Protein AF-A0A9Q3EI39-F1 (afdb_monomer)

Organism: NCBI:txid1389203

Nearest PDB structures (foldseek):
  6uxe-assembly1_B  TM=8.428E-01  e=9.020E-02  Homo sapiens
  7zmb-assembly1_P  TM=8.341E-01  e=8.088E+00  Thermochaetoides thermophila DSM 1495

Radius of gyration: 17.27 Å; Cα contacts (8 Å, |Δi|>4): 50; chains: 1; bounding box: 40×38×42 Å

InterPro domains:
  IPR008011 Complex 1 LYR protein domain [PF05347] (30-84)

Solvent-accessible surface area (backbone atoms only — not comparable to full-atom values): 6042 Å² total; per-residue (Å²): 136,83,80,61,73,73,70,60,61,82,72,57,69,91,86,63,81,47,71,67,41,55,54,47,51,54,50,46,52,50,48,52,56,50,51,65,54,59,46,63,66,36,37,46,57,63,60,30,51,52,50,52,53,51,51,53,50,52,53,54,60,46,59,75,67,41,84,47,57,70,50,44,52,51,49,49,52,51,50,53,52,53,50,52,49,51,52,55,54,48,65,72,64,76,54,75,63,46,76,79,77,130

Secondary structure (DSSP, 8-state):
----THHHHTTS-TT---HHHHHHHHHHHHHHHHHHHHGGGSSSHHHHHHHHHHHHHHHHHHHHH--SHHHHHHHHHHHHHHHHHHHHHHHHT---------

Structure (mmCIF, N/CA/C/O backbone):
data_AF-A0A9Q3EI39-F1
#
_entry.id   AF-A0A9Q3EI39-F1
#
loop_
_atom_site.group_PDB
_atom_site.id
_atom_site.type_symbol
_atom_site.label_atom_id
_atom_site.label_alt_id
_atom_site.label_comp_id
_atom_site.label_asym_id
_atom_site.label_entity_id
_atom_site.label_seq_id
_atom_site.pdbx_PDB_ins_code
_atom_site.Cartn_x
_atom_site.Cartn_y
_atom_site.Cartn_z
_atom_site.occupancy
_atom_site.B_iso_or_equiv
_atom_site.auth_seq_id
_atom_site.auth_comp_id
_atom_site.auth_asym_id
_atom_site.auth_atom_id
_atom_site.pdbx_PDB_model_num
ATOM 1 N N . MET A 1 1 ? 15.953 -26.731 4.396 1.00 35.53 1 MET A N 1
ATOM 2 C CA . MET A 1 1 ? 16.474 -26.620 3.015 1.00 35.53 1 MET A CA 1
ATOM 3 C C . MET A 1 1 ? 16.495 -25.156 2.609 1.00 35.53 1 MET A C 1
ATOM 5 O O . MET A 1 1 ? 15.436 -24.590 2.370 1.00 35.53 1 MET A O 1
ATOM 9 N N . LEU A 1 2 ? 17.671 -24.527 2.593 1.00 41.00 2 LEU A N 1
ATOM 10 C CA . LEU A 1 2 ? 17.849 -23.169 2.075 1.00 41.00 2 LEU A CA 1
ATOM 11 C C . LEU A 1 2 ? 18.092 -23.284 0.567 1.00 41.00 2 LEU A C 1
ATOM 13 O O . LEU A 1 2 ? 19.095 -23.853 0.146 1.00 41.00 2 LEU A O 1
ATOM 17 N N . ILE A 1 3 ? 17.142 -22.822 -0.243 1.00 44.78 3 ILE A N 1
ATOM 18 C CA . ILE A 1 3 ? 17.264 -22.848 -1.703 1.00 44.78 3 ILE A CA 1
ATOM 19 C C . ILE A 1 3 ? 18.385 -21.878 -2.100 1.00 44.78 3 ILE A C 1
ATOM 21 O O . ILE A 1 3 ? 18.351 -20.699 -1.749 1.00 44.78 3 ILE A O 1
ATOM 25 N N . SER A 1 4 ? 19.392 -22.393 -2.808 1.00 46.38 4 SER A N 1
ATOM 26 C CA . SER A 1 4 ? 20.547 -21.627 -3.278 1.00 46.38 4 SER A CA 1
ATOM 27 C C . SER A 1 4 ? 20.122 -20.578 -4.308 1.00 46.38 4 SER A C 1
ATOM 29 O O . SER A 1 4 ? 19.540 -20.901 -5.344 1.00 46.38 4 SER A O 1
ATOM 31 N N . PHE A 1 5 ? 20.458 -19.316 -4.038 1.00 44.03 5 PHE A N 1
ATOM 32 C CA . PHE A 1 5 ? 20.113 -18.143 -4.852 1.00 44.03 5 PHE A CA 1
ATOM 33 C C . PHE A 1 5 ? 20.558 -18.264 -6.322 1.00 44.03 5 PHE A C 1
ATOM 35 O O . PHE A 1 5 ? 19.888 -17.755 -7.218 1.00 44.03 5 PHE A O 1
ATOM 42 N N . ARG A 1 6 ? 21.636 -19.017 -6.592 1.00 46.25 6 ARG A N 1
ATOM 43 C CA . ARG A 1 6 ? 22.141 -19.275 -7.953 1.00 46.25 6 ARG A CA 1
ATOM 44 C C . ARG A 1 6 ? 21.165 -20.058 -8.833 1.00 46.25 6 ARG A C 1
ATOM 46 O O . ARG A 1 6 ? 21.133 -19.835 -10.036 1.00 46.25 6 ARG A O 1
ATOM 53 N N . GLN A 1 7 ? 20.370 -20.962 -8.261 1.00 51.31 7 GLN A N 1
ATOM 54 C CA . GLN A 1 7 ? 19.452 -21.799 -9.044 1.00 51.31 7 GLN A CA 1
ATOM 55 C C . GLN A 1 7 ? 18.177 -21.061 -9.474 1.00 51.31 7 GLN A C 1
ATOM 57 O O . GLN A 1 7 ? 17.479 -21.518 -10.375 1.00 51.31 7 GLN A O 1
ATOM 62 N N . LEU A 1 8 ? 17.876 -19.914 -8.860 1.00 48.78 8 LEU A N 1
ATOM 63 C CA . LEU A 1 8 ? 16.734 -19.080 -9.239 1.00 48.78 8 LEU A CA 1
ATOM 64 C C . LEU A 1 8 ? 17.024 -18.207 -10.469 1.00 48.78 8 LEU A C 1
ATOM 66 O O . LEU A 1 8 ? 16.087 -17.849 -11.173 1.00 48.78 8 LEU A O 1
ATOM 70 N N . GLN A 1 9 ? 18.294 -17.904 -10.768 1.00 52.34 9 GLN A N 1
ATOM 71 C CA . GLN A 1 9 ? 18.663 -17.071 -11.921 1.00 52.34 9 GLN A CA 1
ATOM 72 C C . GLN A 1 9 ? 18.465 -17.771 -13.273 1.00 52.34 9 GLN A C 1
ATOM 74 O O . GLN A 1 9 ? 18.135 -17.105 -14.246 1.00 52.34 9 GLN A O 1
ATOM 79 N N . SER A 1 10 ? 18.605 -19.098 -13.352 1.00 51.88 10 SER A N 1
ATOM 80 C CA . SER A 1 10 ? 18.483 -19.844 -14.618 1.00 51.88 10 SER A CA 1
ATOM 81 C C . SER A 1 10 ? 17.040 -20.086 -15.077 1.00 51.88 10 SER A C 1
ATOM 83 O O . SER A 1 10 ? 16.825 -20.646 -16.148 1.00 51.88 10 SER A O 1
ATOM 85 N N . ARG A 1 11 ? 16.046 -19.685 -14.273 1.00 51.53 11 ARG A N 1
ATOM 86 C CA . ARG A 1 11 ? 14.611 -19.815 -14.580 1.00 51.53 11 ARG A CA 1
ATOM 87 C C . ARG A 1 11 ? 13.941 -18.487 -14.933 1.00 51.53 11 ARG A C 1
ATOM 89 O O . ARG A 1 11 ? 12.726 -18.456 -15.114 1.00 51.53 11 ARG A O 1
ATOM 96 N N . LEU A 1 12 ? 14.701 -17.393 -14.977 1.00 53.06 12 LEU A N 1
ATOM 97 C CA . LEU A 1 12 ? 14.158 -16.074 -15.279 1.00 53.06 12 LEU A CA 1
ATOM 98 C C . LEU A 1 12 ? 14.141 -15.854 -16.803 1.00 53.06 12 LEU A C 1
ATOM 100 O O . LEU A 1 12 ? 15.152 -16.122 -17.454 1.00 53.06 12 LEU A O 1
ATOM 104 N N . PRO A 1 13 ? 13.015 -15.399 -17.383 1.00 54.00 13 PRO A N 1
ATOM 105 C CA . PRO A 1 13 ? 12.917 -15.124 -18.813 1.00 54.00 13 PRO A CA 1
ATOM 106 C C . PRO A 1 13 ? 13.971 -14.107 -19.270 1.00 54.00 13 PRO A C 1
ATOM 108 O O . PRO A 1 13 ? 14.183 -13.090 -18.609 1.00 54.00 13 PRO A O 1
ATOM 111 N N . SER A 1 14 ? 14.581 -14.358 -20.431 1.00 56.16 14 SER A N 1
ATOM 112 C CA . SER A 1 14 ? 15.580 -13.479 -21.065 1.00 56.16 14 SER A CA 1
ATOM 113 C C . SER A 1 14 ? 15.039 -12.086 -21.436 1.00 56.16 14 SER A C 1
ATOM 115 O O . SER A 1 14 ? 15.836 -11.188 -21.692 1.00 56.16 14 SER A O 1
ATOM 117 N N . ASP A 1 15 ? 13.714 -11.891 -21.414 1.00 58.06 15 ASP A N 1
ATOM 118 C CA . ASP A 1 15 ? 13.029 -10.615 -21.689 1.00 58.06 15 ASP A CA 1
ATOM 119 C C . ASP A 1 15 ? 12.904 -9.690 -20.453 1.00 58.06 15 ASP A C 1
ATOM 121 O O . ASP A 1 15 ? 12.192 -8.689 -20.471 1.00 58.06 15 ASP A O 1
ATOM 125 N N . GLY A 1 16 ? 13.646 -9.980 -19.376 1.00 56.28 16 GLY A N 1
ATOM 126 C CA . GLY A 1 16 ? 14.305 -8.919 -18.605 1.00 56.28 16 GLY A CA 1
ATOM 127 C C . GLY A 1 16 ? 13.471 -8.103 -17.612 1.00 56.28 16 GLY A C 1
ATOM 128 O O . GLY A 1 16 ? 13.745 -6.917 -17.428 1.00 56.28 16 GLY A O 1
ATOM 129 N N . LEU A 1 17 ? 12.527 -8.701 -16.878 1.00 60.00 17 LEU A N 1
ATOM 130 C CA . LEU A 1 17 ? 12.187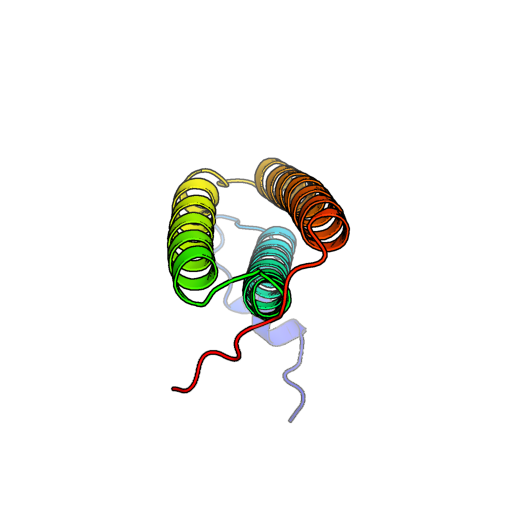 -8.136 -15.563 1.00 60.00 17 LEU A CA 1
ATOM 131 C C . LEU A 1 17 ? 13.307 -8.507 -14.580 1.00 60.00 17 LEU A C 1
ATOM 133 O O . LEU A 1 17 ? 13.356 -9.624 -14.068 1.00 60.00 17 LEU A O 1
ATOM 137 N N . ASP A 1 18 ? 14.230 -7.560 -14.380 1.00 72.81 18 ASP A N 1
ATOM 138 C CA . ASP A 1 18 ? 15.413 -7.666 -13.515 1.00 72.81 18 ASP A CA 1
ATOM 139 C C . ASP A 1 18 ? 15.048 -8.247 -12.135 1.00 72.81 18 ASP A C 1
ATOM 141 O O . ASP A 1 18 ? 13.993 -7.959 -11.564 1.00 72.81 18 ASP A O 1
ATOM 145 N N . LEU A 1 19 ? 15.947 -9.035 -11.546 1.00 80.38 19 LEU A N 1
ATOM 146 C CA . LEU A 1 19 ? 15.821 -9.577 -10.192 1.00 80.38 19 LEU A CA 1
ATOM 147 C C . LEU A 1 19 ? 15.460 -8.488 -9.168 1.00 80.38 19 LEU A C 1
ATOM 149 O O . LEU A 1 19 ? 14.707 -8.729 -8.222 1.00 80.38 19 LEU A O 1
ATOM 153 N N . LYS A 1 20 ? 15.943 -7.260 -9.386 1.00 81.12 20 LYS A N 1
ATOM 154 C CA . LYS A 1 20 ? 15.559 -6.080 -8.602 1.00 81.12 20 LYS A CA 1
ATOM 155 C C . LYS A 1 20 ? 14.060 -5.800 -8.652 1.00 81.12 20 LYS A C 1
ATOM 157 O O . LYS A 1 20 ? 13.461 -5.546 -7.608 1.00 81.12 20 LYS A O 1
ATOM 162 N N . TYR A 1 21 ? 13.438 -5.884 -9.825 1.00 81.19 21 TYR A N 1
ATOM 163 C CA . TYR A 1 21 ? 11.999 -5.699 -9.986 1.00 81.19 21 TYR A CA 1
ATOM 164 C C . TYR A 1 21 ? 11.211 -6.753 -9.200 1.00 81.19 21 TYR A C 1
ATOM 166 O O . TYR A 1 21 ? 10.293 -6.401 -8.458 1.00 81.19 21 TYR A O 1
ATOM 174 N N . PHE A 1 22 ? 11.625 -8.022 -9.253 1.00 83.56 22 PHE A N 1
ATOM 175 C CA . PHE A 1 22 ? 11.013 -9.084 -8.447 1.00 83.56 22 PHE A CA 1
ATOM 176 C C . PHE A 1 22 ? 11.126 -8.812 -6.935 1.00 83.56 22 PHE A C 1
ATOM 178 O O . PHE A 1 22 ? 10.148 -8.930 -6.190 1.00 83.56 22 PHE A O 1
ATOM 185 N N . LEU A 1 23 ? 12.299 -8.375 -6.463 1.00 87.25 23 LEU A N 1
ATOM 186 C CA . LEU A 1 23 ? 12.490 -7.993 -5.060 1.00 87.25 23 LEU A CA 1
ATOM 187 C C . LEU A 1 23 ? 11.597 -6.809 -4.658 1.00 87.25 23 LEU A C 1
ATOM 189 O O . LEU A 1 23 ? 11.060 -6.778 -3.546 1.00 87.25 23 LEU A O 1
ATOM 193 N N . LEU A 1 24 ? 11.389 -5.847 -5.558 1.00 88.00 24 LEU A N 1
ATOM 194 C CA . LEU A 1 24 ? 10.475 -4.732 -5.324 1.00 88.00 24 LEU A CA 1
ATOM 195 C C . LEU A 1 24 ? 9.011 -5.182 -5.285 1.00 88.00 24 LEU A C 1
ATOM 197 O O . LEU A 1 24 ? 8.275 -4.720 -4.414 1.00 88.00 24 LEU A O 1
ATOM 201 N N . GLN A 1 25 ? 8.592 -6.125 -6.131 1.00 85.62 25 GLN A N 1
ATOM 202 C CA . GLN A 1 25 ? 7.259 -6.731 -6.041 1.00 85.62 25 GLN A CA 1
ATOM 203 C C . GLN A 1 25 ? 7.047 -7.418 -4.685 1.00 85.62 25 GLN A C 1
ATOM 205 O O . GLN A 1 25 ? 6.021 -7.209 -4.030 1.00 85.62 25 GLN A O 1
ATOM 210 N N . ALA A 1 26 ? 8.038 -8.175 -4.204 1.00 89.12 26 ALA A N 1
ATOM 211 C CA . ALA A 1 26 ? 7.986 -8.791 -2.879 1.00 89.12 26 ALA A CA 1
ATOM 212 C C . ALA A 1 26 ? 7.882 -7.736 -1.760 1.00 89.12 26 ALA A C 1
ATOM 214 O O . ALA A 1 26 ? 7.097 -7.890 -0.816 1.00 89.12 26 ALA A O 1
ATOM 215 N N . LYS A 1 27 ? 8.617 -6.623 -1.883 1.00 90.56 27 LYS A N 1
ATOM 216 C CA . LYS A 1 27 ? 8.537 -5.486 -0.954 1.00 90.56 27 LYS A CA 1
ATOM 217 C C . LYS A 1 27 ? 7.157 -4.824 -0.973 1.00 90.56 27 LYS A C 1
ATOM 219 O O . LYS A 1 27 ? 6.618 -4.541 0.099 1.00 90.56 27 LYS A O 1
ATOM 224 N N . LEU A 1 28 ? 6.559 -4.630 -2.149 1.00 89.31 28 LEU A N 1
ATOM 225 C CA . LEU A 1 28 ? 5.201 -4.101 -2.296 1.00 89.31 28 LEU A CA 1
ATOM 226 C C . LEU A 1 28 ? 4.167 -5.028 -1.636 1.00 89.31 28 LEU A C 1
ATOM 228 O O . LEU A 1 28 ? 3.300 -4.559 -0.902 1.00 89.31 28 LEU A O 1
ATOM 232 N N . MET A 1 29 ? 4.294 -6.346 -1.813 1.00 89.69 29 MET A N 1
ATOM 233 C CA . MET A 1 29 ? 3.425 -7.333 -1.155 1.00 89.69 29 MET A CA 1
ATOM 234 C C . MET A 1 29 ? 3.575 -7.337 0.368 1.00 89.69 29 MET A C 1
ATOM 236 O O . MET A 1 29 ? 2.586 -7.463 1.095 1.00 89.69 29 MET A O 1
ATOM 240 N N . SER A 1 30 ? 4.796 -7.167 0.875 1.00 91.31 30 SER A N 1
ATOM 241 C CA . SER A 1 30 ? 5.030 -7.001 2.312 1.00 91.31 30 SER A CA 1
ATOM 242 C C . SER A 1 30 ? 4.352 -5.734 2.848 1.00 91.31 30 SER A C 1
ATOM 244 O O . SER A 1 30 ? 3.677 -5.788 3.881 1.00 91.31 30 SER A O 1
ATOM 246 N N . LEU A 1 31 ? 4.452 -4.622 2.107 1.00 91.38 31 LEU A N 1
ATOM 247 C CA . LEU A 1 31 ? 3.793 -3.359 2.441 1.00 91.38 31 LEU A CA 1
ATOM 248 C C . LEU A 1 31 ? 2.268 -3.507 2.463 1.00 91.38 31 LEU A C 1
ATOM 250 O O . LEU A 1 31 ? 1.650 -3.144 3.456 1.00 91.38 31 LEU A O 1
ATOM 254 N N . TYR A 1 32 ? 1.676 -4.138 1.447 1.00 90.88 32 TYR A N 1
ATOM 255 C CA . TYR A 1 32 ? 0.242 -4.437 1.402 1.00 90.8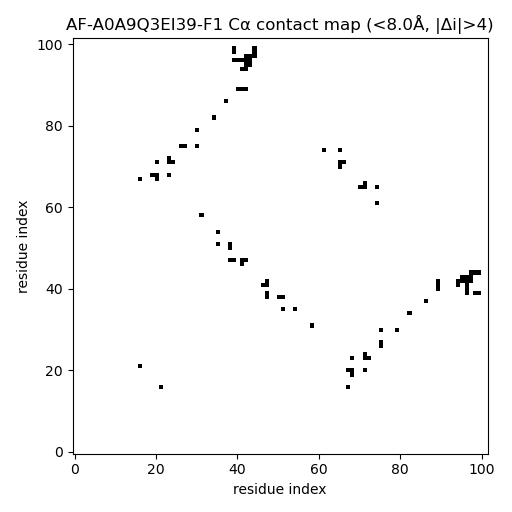8 32 TYR A CA 1
ATOM 256 C C . TYR A 1 32 ? -0.233 -5.195 2.650 1.00 90.88 32 TYR A C 1
ATOM 258 O O . TYR A 1 32 ? -1.179 -4.785 3.326 1.00 90.88 32 TYR A O 1
ATOM 266 N N . ARG A 1 33 ? 0.457 -6.283 3.022 1.00 91.19 33 ARG A N 1
ATOM 267 C CA . ARG A 1 33 ? 0.109 -7.059 4.225 1.00 91.19 33 ARG A CA 1
ATOM 268 C C . ARG A 1 33 ? 0.268 -6.236 5.502 1.00 91.19 33 ARG A C 1
ATOM 270 O O . ARG A 1 33 ? -0.529 -6.395 6.425 1.00 91.19 33 ARG A O 1
ATOM 277 N N . LYS A 1 34 ? 1.294 -5.381 5.574 1.00 90.88 34 LYS A N 1
ATOM 278 C CA . LYS A 1 34 ? 1.501 -4.469 6.704 1.00 90.88 34 LYS A CA 1
ATOM 279 C C . LYS A 1 34 ? 0.334 -3.490 6.825 1.00 90.88 34 LYS A C 1
ATOM 281 O O . LYS A 1 34 ? -0.249 -3.415 7.901 1.00 90.88 34 LYS A O 1
ATOM 286 N N . THR A 1 35 ? -0.069 -2.854 5.731 1.00 88.31 35 THR A N 1
ATOM 287 C CA . THR A 1 35 ? -1.237 -1.969 5.680 1.00 88.31 35 THR A CA 1
ATOM 288 C C . THR A 1 35 ? -2.498 -2.664 6.185 1.00 88.31 35 THR A C 1
ATOM 290 O O . THR A 1 35 ? -3.184 -2.153 7.067 1.00 88.31 35 THR A O 1
ATOM 293 N N . LEU A 1 36 ? -2.799 -3.868 5.690 1.00 88.81 36 LEU A N 1
ATOM 294 C CA . LEU A 1 36 ? -3.984 -4.607 6.133 1.00 88.81 36 LEU A CA 1
ATOM 295 C C . LEU A 1 36 ? -3.963 -4.952 7.630 1.00 88.81 36 LEU A C 1
ATOM 297 O O . LEU A 1 36 ? -5.021 -5.108 8.242 1.00 88.81 36 LEU A O 1
ATOM 301 N N . ARG A 1 37 ? -2.781 -5.077 8.239 1.00 86.94 37 ARG A N 1
ATOM 302 C CA . ARG A 1 37 ? -2.664 -5.235 9.693 1.00 86.94 37 ARG A CA 1
ATOM 303 C C . ARG A 1 37 ? -2.879 -3.916 10.425 1.00 86.94 37 ARG A C 1
ATOM 305 O O . ARG A 1 37 ? -3.579 -3.920 11.428 1.00 86.94 37 ARG A O 1
ATOM 312 N N . GLU A 1 38 ? -2.327 -2.813 9.926 1.00 83.88 38 GLU A N 1
ATOM 313 C CA . GLU A 1 38 ? -2.474 -1.486 10.544 1.00 83.88 38 GLU A CA 1
ATOM 314 C C . GLU A 1 38 ? -3.920 -0.987 10.524 1.00 83.88 38 GLU A C 1
ATOM 316 O O . GLU A 1 38 ? -4.364 -0.364 11.483 1.00 83.88 38 GLU A O 1
ATOM 321 N N . THR A 1 39 ? -4.707 -1.376 9.514 1.00 84.06 39 THR A N 1
ATOM 322 C CA . THR A 1 39 ? -6.147 -1.076 9.493 1.00 84.06 39 THR A CA 1
ATOM 323 C C . THR A 1 39 ? -6.910 -1.652 10.698 1.00 84.06 39 THR A C 1
ATOM 325 O O . THR A 1 39 ? -8.092 -1.363 10.853 1.00 84.06 39 THR A O 1
ATOM 328 N N . ARG A 1 40 ? -6.323 -2.549 11.516 1.00 80.12 40 ARG A N 1
ATOM 329 C CA . ARG A 1 40 ? -7.000 -3.152 12.690 1.00 80.12 40 ARG A CA 1
ATOM 330 C C . ARG A 1 40 ? -7.263 -2.134 13.786 1.00 80.12 40 ARG A C 1
ATOM 332 O O . ARG A 1 40 ? -8.161 -2.345 14.587 1.00 80.12 40 ARG A O 1
ATOM 339 N N . CYS A 1 41 ? -6.489 -1.059 13.792 1.00 73.88 41 CYS A N 1
ATOM 340 C CA . CYS A 1 41 ? -6.630 0.043 14.725 1.00 73.88 41 CYS A CA 1
ATOM 341 C C . CYS A 1 41 ? -7.469 1.182 14.123 1.00 73.88 41 CYS A C 1
ATOM 343 O O . CYS A 1 41 ? -7.328 2.320 14.545 1.00 73.88 41 CYS A O 1
ATOM 345 N N . LEU A 1 42 ? -8.282 0.926 13.093 1.00 73.50 42 LEU A N 1
ATOM 346 C CA . LEU A 1 42 ? -9.144 1.948 12.500 1.00 73.50 42 LEU A CA 1
ATOM 347 C C . LEU A 1 42 ? -10.564 1.804 13.030 1.00 73.50 42 LEU A C 1
ATOM 349 O O . LEU A 1 42 ? -11.244 0.859 12.643 1.00 73.50 42 LEU A O 1
ATOM 353 N N . GLY A 1 43 ? -10.970 2.767 13.863 1.00 75.44 43 GLY A N 1
ATOM 354 C CA . GLY A 1 43 ? -12.356 3.079 14.227 1.00 75.44 43 GLY A CA 1
ATOM 355 C C . GLY A 1 43 ? -13.310 1.884 14.333 1.00 75.44 43 GLY A C 1
ATOM 356 O O . GLY A 1 43 ? -13.029 0.902 15.022 1.00 75.44 43 GLY A O 1
ATOM 357 N N . THR A 1 44 ? -14.454 2.005 13.656 1.00 81.38 44 THR A N 1
ATOM 358 C CA . THR A 1 44 ? -15.509 0.988 13.613 1.00 81.38 44 THR A CA 1
ATOM 359 C C . THR A 1 44 ? -15.214 -0.098 12.577 1.00 81.38 44 THR A C 1
ATOM 361 O O . THR A 1 44 ? -14.435 0.074 11.632 1.00 81.38 44 THR A O 1
ATOM 364 N N . ASN A 1 45 ? -15.896 -1.236 12.714 1.00 82.94 45 ASN A N 1
ATOM 365 C CA . ASN A 1 45 ? -15.772 -2.347 11.770 1.00 82.94 45 ASN A CA 1
ATOM 366 C C . ASN A 1 45 ? -16.161 -1.979 10.329 1.00 82.94 45 ASN A C 1
ATOM 368 O O . ASN A 1 45 ? -15.576 -2.514 9.384 1.00 82.94 45 ASN A O 1
ATOM 372 N N . GLU A 1 46 ? -17.128 -1.081 10.157 1.00 84.25 46 GLU A N 1
ATOM 373 C CA . GLU A 1 46 ? -17.582 -0.597 8.851 1.00 84.25 46 GLU A CA 1
ATOM 374 C C . GLU A 1 46 ? -16.486 0.207 8.146 1.00 84.25 46 GLU A C 1
ATOM 376 O O . GLU A 1 46 ? -16.020 -0.200 7.080 1.00 84.25 46 GLU A O 1
ATOM 381 N N . VAL A 1 47 ? -15.948 1.230 8.817 1.00 83.44 47 VAL A N 1
ATOM 382 C CA . VAL A 1 47 ? -14.822 2.041 8.318 1.00 83.44 47 VAL A CA 1
ATOM 383 C C . VAL A 1 47 ? -13.624 1.158 7.976 1.00 83.44 47 VAL A C 1
ATOM 385 O O . VAL A 1 47 ? -12.954 1.337 6.954 1.00 83.44 47 VAL A O 1
ATOM 388 N N . ARG A 1 48 ? -13.352 0.148 8.806 1.00 86.00 48 ARG A N 1
ATOM 389 C CA . ARG A 1 48 ? -12.284 -0.819 8.553 1.00 86.00 48 ARG A CA 1
ATOM 390 C C . ARG A 1 48 ? -12.533 -1.645 7.287 1.00 86.00 48 ARG A C 1
ATOM 392 O O . ARG A 1 48 ? -11.585 -1.861 6.528 1.00 86.00 48 ARG A O 1
ATOM 399 N N . ARG A 1 49 ? -13.760 -2.120 7.041 1.00 89.00 49 ARG A N 1
ATOM 400 C CA . ARG A 1 49 ? -14.119 -2.881 5.825 1.00 89.00 49 ARG A CA 1
ATOM 401 C C . ARG A 1 49 ? -13.970 -2.024 4.573 1.00 89.00 49 ARG A C 1
ATOM 403 O O . ARG A 1 49 ? -13.330 -2.471 3.620 1.00 89.00 49 ARG A O 1
ATOM 410 N N . GLU A 1 50 ? -14.478 -0.798 4.611 1.00 88.75 50 GLU A N 1
ATOM 411 C CA . GLU A 1 50 ? -14.342 0.171 3.521 1.00 88.75 50 GLU A CA 1
ATOM 412 C C . GLU A 1 50 ? -12.874 0.477 3.229 1.00 88.75 50 GLU A C 1
ATOM 414 O O . GLU A 1 50 ? -12.427 0.373 2.086 1.00 88.75 50 GLU A O 1
ATOM 419 N N . THR A 1 51 ? -12.080 0.734 4.272 1.00 88.19 51 THR A N 1
ATOM 420 C CA . THR A 1 51 ? -10.647 1.004 4.120 1.00 88.19 51 THR A CA 1
ATOM 421 C C . THR A 1 51 ? -9.919 -0.190 3.500 1.00 88.19 51 THR A C 1
ATOM 423 O O . THR A 1 51 ? -9.081 -0.013 2.619 1.00 88.19 51 THR A O 1
ATOM 426 N N . ILE A 1 52 ? -10.233 -1.425 3.909 1.00 90.81 52 ILE A N 1
ATOM 427 C CA . ILE A 1 52 ? -9.640 -2.632 3.309 1.00 90.81 52 ILE A CA 1
ATOM 428 C C . ILE A 1 52 ? -10.014 -2.753 1.826 1.00 90.81 52 ILE A C 1
ATOM 430 O O . ILE A 1 52 ? -9.149 -3.088 1.012 1.00 90.81 52 ILE A O 1
ATOM 434 N N . ALA A 1 53 ? -11.276 -2.502 1.468 1.00 92.44 53 ALA A N 1
ATOM 435 C CA . ALA A 1 53 ? -11.733 -2.541 0.081 1.00 92.44 53 ALA A CA 1
ATOM 436 C C . ALA A 1 53 ? -11.015 -1.485 -0.773 1.00 92.44 53 ALA A C 1
ATOM 438 O O . ALA A 1 53 ? -10.485 -1.811 -1.838 1.00 92.44 53 ALA A O 1
ATOM 439 N N . TRP A 1 54 ? -10.903 -0.260 -0.257 1.00 90.81 54 TRP A N 1
ATOM 440 C CA . TRP A 1 54 ? -10.175 0.828 -0.899 1.00 90.81 54 TRP A CA 1
ATOM 441 C C . TRP A 1 54 ? -8.686 0.498 -1.081 1.00 90.81 54 TRP A C 1
ATOM 443 O O . TRP A 1 54 ? -8.174 0.558 -2.198 1.00 90.81 54 TRP A O 1
ATOM 453 N N . VAL A 1 55 ? -8.001 0.025 -0.030 1.00 90.19 55 VAL A N 1
ATOM 454 C CA . VAL A 1 55 ? -6.588 -0.397 -0.102 1.00 90.19 55 VAL A CA 1
ATOM 455 C C . VAL A 1 55 ? -6.396 -1.475 -1.170 1.00 90.19 55 VAL A C 1
ATOM 457 O O . VAL A 1 55 ? -5.465 -1.398 -1.971 1.00 90.19 55 VAL A O 1
ATOM 460 N N . ARG A 1 56 ? -7.269 -2.488 -1.213 1.00 91.81 56 ARG A N 1
ATOM 461 C CA . ARG A 1 56 ? -7.207 -3.553 -2.229 1.00 91.81 56 ARG A CA 1
ATOM 462 C C . ARG A 1 56 ? -7.328 -3.000 -3.644 1.00 91.81 56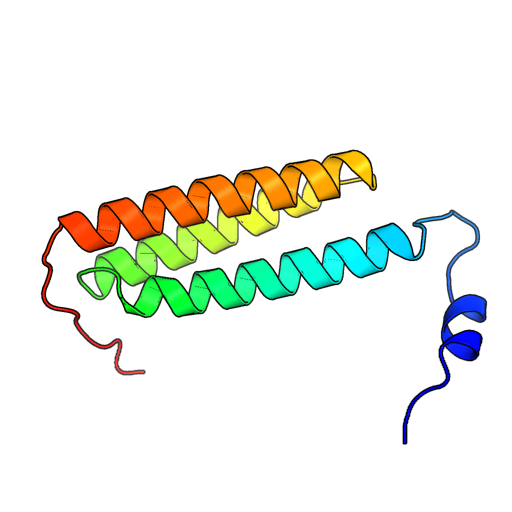 ARG A C 1
ATOM 464 O O . ARG A 1 56 ? -6.568 -3.419 -4.518 1.00 91.81 56 ARG A O 1
ATOM 471 N N . HIS A 1 57 ? -8.263 -2.078 -3.863 1.00 90.69 57 HIS A N 1
ATOM 472 C CA . HIS A 1 57 ? -8.458 -1.439 -5.159 1.00 90.69 57 HIS A CA 1
ATOM 473 C C . HIS A 1 57 ? -7.215 -0.650 -5.587 1.00 90.69 57 HIS A C 1
ATOM 475 O O . HIS A 1 57 ? -6.710 -0.863 -6.690 1.00 90.69 57 HIS A O 1
ATOM 481 N N . GLU A 1 58 ? -6.670 0.184 -4.701 1.00 87.81 58 GLU A N 1
ATOM 482 C CA . GLU A 1 58 ? -5.510 1.026 -5.004 1.00 87.81 58 GLU A CA 1
ATOM 483 C C . GLU A 1 58 ? -4.250 0.209 -5.298 1.00 87.81 58 GLU A C 1
ATOM 485 O O . GLU A 1 58 ? -3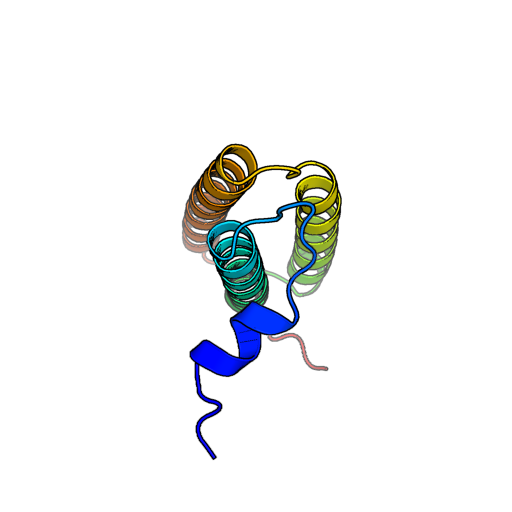.557 0.471 -6.286 1.00 87.81 58 GLU A O 1
ATOM 490 N N . PHE A 1 59 ? -3.973 -0.839 -4.512 1.00 87.88 59 PHE A N 1
ATOM 491 C CA . PHE A 1 59 ? -2.847 -1.736 -4.788 1.00 87.88 59 PHE A CA 1
ATOM 492 C C . PHE A 1 59 ? -3.014 -2.469 -6.121 1.00 87.88 59 PHE A C 1
ATOM 494 O O . PHE A 1 59 ? -2.054 -2.548 -6.885 1.00 87.88 59 PHE A O 1
ATOM 501 N N . LYS A 1 60 ? -4.217 -2.972 -6.436 1.00 86.69 60 LYS A N 1
ATOM 502 C CA . LYS A 1 60 ? -4.484 -3.657 -7.711 1.00 86.69 60 LYS A CA 1
ATOM 503 C C . LYS A 1 60 ? -4.303 -2.710 -8.898 1.00 86.69 60 LYS A C 1
ATOM 505 O O . LYS A 1 60 ? -3.584 -3.037 -9.838 1.00 86.69 60 LYS A O 1
ATOM 510 N N . LYS A 1 61 ? -4.917 -1.526 -8.838 1.00 84.31 61 LYS A N 1
ATOM 511 C CA . LYS A 1 61 ? -4.833 -0.488 -9.874 1.00 84.31 61 LYS A CA 1
ATOM 512 C C . LYS A 1 61 ? -3.392 -0.048 -10.119 1.00 84.31 61 LYS A C 1
ATOM 514 O O . LYS A 1 61 ? -2.985 0.114 -11.266 1.00 84.31 61 LYS A O 1
ATOM 519 N N . SER A 1 62 ? -2.620 0.132 -9.054 1.00 78.94 62 SER A N 1
ATOM 520 C CA . SER A 1 62 ? -1.256 0.650 -9.154 1.00 78.94 62 SER A CA 1
ATOM 521 C C . SER A 1 62 ? -0.241 -0.415 -9.563 1.00 78.94 62 SER A C 1
ATOM 523 O O . SER A 1 62 ? 0.678 -0.115 -10.319 1.00 78.94 62 SER A O 1
ATOM 525 N N . ALA A 1 63 ? -0.434 -1.669 -9.142 1.00 75.75 63 ALA A N 1
ATOM 526 C CA . ALA A 1 63 ? 0.398 -2.789 -9.580 1.00 75.75 63 ALA A CA 1
ATOM 527 C C . ALA A 1 63 ? 0.315 -3.013 -11.099 1.00 75.75 63 ALA A C 1
ATOM 529 O O . ALA A 1 63 ? 1.330 -3.306 -11.717 1.00 75.75 63 ALA A O 1
ATOM 530 N N . ILE A 1 64 ? -0.860 -2.804 -11.708 1.00 75.44 64 ILE A N 1
ATOM 531 C CA . ILE A 1 64 ? -1.040 -2.885 -13.170 1.00 75.44 64 ILE A CA 1
ATOM 532 C C . ILE A 1 64 ? -0.240 -1.790 -13.899 1.00 75.44 64 ILE A C 1
ATOM 534 O O . ILE A 1 64 ? 0.231 -2.007 -15.010 1.00 75.44 64 ILE A O 1
ATOM 538 N N . LYS A 1 65 ? -0.063 -0.616 -13.279 1.00 74.38 65 LYS A N 1
ATOM 539 C CA . LYS A 1 65 ? 0.647 0.527 -13.878 1.00 74.38 65 LYS A CA 1
ATOM 540 C C . LYS A 1 65 ? 2.169 0.472 -13.707 1.00 74.38 65 LYS A C 1
ATOM 542 O O . LYS A 1 65 ? 2.884 1.112 -14.472 1.00 74.38 65 LYS A O 1
ATOM 547 N N . ALA A 1 66 ? 2.677 -0.248 -12.708 1.00 78.12 66 ALA A N 1
ATOM 548 C CA . ALA A 1 66 ? 4.103 -0.289 -12.387 1.00 78.12 66 ALA A CA 1
ATOM 549 C C . ALA A 1 66 ? 4.855 -1.315 -13.256 1.00 78.12 66 ALA A C 1
ATOM 551 O O . ALA A 1 66 ? 5.140 -2.435 -12.825 1.00 78.12 66 ALA A O 1
ATOM 552 N N . THR A 1 67 ? 5.189 -0.917 -14.484 1.00 76.81 67 THR A N 1
ATOM 553 C CA . THR A 1 67 ? 5.816 -1.781 -15.502 1.00 76.81 67 THR A CA 1
ATOM 554 C C . THR A 1 67 ? 7.346 -1.823 -15.448 1.00 76.81 67 THR A C 1
ATOM 556 O O . THR A 1 67 ? 7.945 -2.695 -16.068 1.00 76.81 67 THR A O 1
ATOM 559 N N . ASN A 1 68 ? 7.995 -0.921 -14.702 1.00 80.50 68 ASN A N 1
ATOM 560 C CA . ASN A 1 68 ? 9.456 -0.852 -14.587 1.00 80.50 68 ASN A CA 1
ATOM 561 C C . ASN A 1 68 ? 9.929 -0.645 -13.133 1.00 80.50 68 ASN A C 1
ATOM 563 O O . ASN A 1 68 ? 9.137 -0.356 -12.230 1.00 80.50 68 ASN A O 1
ATOM 567 N N . GLU A 1 69 ? 11.236 -0.813 -12.899 1.00 84.06 69 GLU A N 1
ATOM 568 C CA . GLU A 1 69 ? 11.847 -0.694 -11.566 1.00 84.06 69 GLU A CA 1
ATOM 569 C C . GLU A 1 69 ? 11.596 0.684 -10.933 1.00 84.06 69 GLU A C 1
ATOM 571 O O . GLU A 1 69 ? 11.188 0.768 -9.773 1.00 84.06 69 GLU A O 1
ATOM 576 N N . ALA A 1 70 ? 11.802 1.764 -11.693 1.00 84.88 70 ALA A N 1
ATOM 577 C CA . ALA A 1 70 ? 11.660 3.134 -11.204 1.00 84.88 70 ALA A CA 1
ATOM 578 C C . ALA A 1 70 ? 10.228 3.423 -10.724 1.00 84.88 70 ALA A C 1
ATOM 580 O O . ALA A 1 70 ? 10.038 3.857 -9.585 1.00 84.88 70 ALA A O 1
ATOM 581 N N . ALA A 1 71 ? 9.228 3.074 -11.536 1.00 85.31 71 ALA A N 1
ATOM 582 C CA . ALA A 1 71 ? 7.814 3.206 -11.205 1.00 85.31 71 ALA A CA 1
ATOM 583 C C . ALA A 1 71 ? 7.441 2.371 -9.973 1.00 85.31 71 ALA A C 1
ATOM 585 O O . ALA A 1 71 ? 6.694 2.831 -9.112 1.00 85.31 71 ALA A O 1
ATOM 586 N N . MET A 1 72 ? 7.998 1.163 -9.831 1.00 85.31 72 MET A N 1
ATOM 587 C CA . MET A 1 72 ? 7.758 0.322 -8.655 1.00 85.31 72 MET A CA 1
ATOM 588 C C . MET A 1 72 ? 8.360 0.934 -7.376 1.00 85.31 72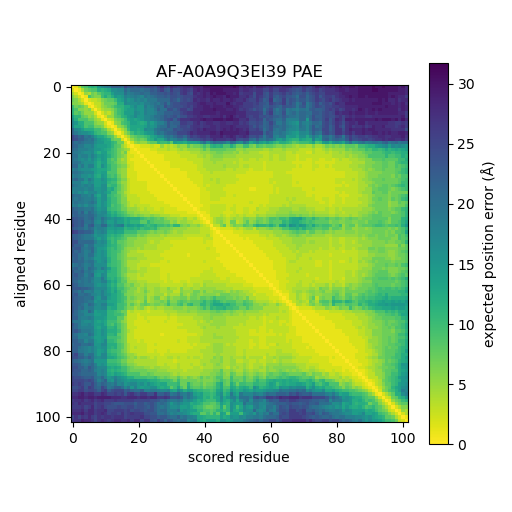 MET A C 1
ATOM 590 O O . MET A 1 72 ? 7.728 0.907 -6.316 1.00 85.31 72 MET A O 1
ATOM 594 N N . ARG A 1 73 ? 9.565 1.519 -7.447 1.00 89.88 73 ARG A N 1
ATOM 595 C CA . ARG A 1 73 ? 10.190 2.215 -6.303 1.00 89.88 73 ARG A CA 1
ATOM 596 C C . ARG A 1 73 ? 9.383 3.441 -5.893 1.00 89.88 73 ARG A C 1
ATOM 598 O O . ARG A 1 73 ? 9.144 3.635 -4.699 1.00 89.88 73 ARG A O 1
ATOM 605 N N . GLU A 1 74 ? 8.953 4.234 -6.867 1.00 90.44 74 GLU A N 1
ATOM 606 C CA . GLU A 1 74 ? 8.119 5.409 -6.633 1.00 90.44 74 GLU A CA 1
ATOM 607 C C . GLU A 1 74 ? 6.776 5.024 -6.012 1.00 90.44 74 GLU A C 1
ATOM 609 O O . GLU A 1 74 ?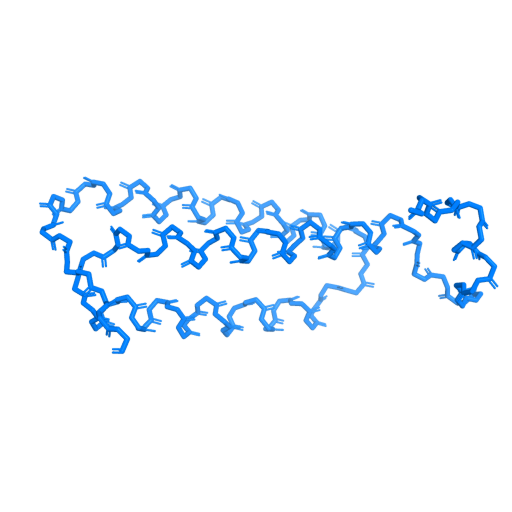 6.379 5.606 -5.001 1.00 90.44 74 GLU A O 1
ATOM 614 N N . LEU A 1 75 ? 6.137 3.973 -6.530 1.00 89.38 75 LEU A N 1
ATOM 615 C CA . LEU A 1 75 ? 4.882 3.459 -6.002 1.00 89.38 75 LEU A CA 1
ATOM 616 C C . LEU A 1 75 ? 5.010 3.035 -4.534 1.00 89.38 75 LEU A C 1
ATOM 618 O O . LEU A 1 75 ? 4.198 3.412 -3.688 1.00 89.38 75 LEU A O 1
ATOM 622 N N . ILE A 1 76 ? 6.064 2.286 -4.200 1.00 91.00 76 ILE A N 1
ATOM 623 C CA . ILE A 1 76 ? 6.348 1.895 -2.814 1.00 91.00 76 ILE A CA 1
ATOM 624 C C . ILE A 1 76 ? 6.550 3.137 -1.936 1.00 91.00 76 ILE A C 1
ATOM 626 O O . ILE A 1 76 ? 6.062 3.174 -0.804 1.00 91.00 76 ILE A O 1
ATOM 630 N N . ALA A 1 77 ? 7.262 4.158 -2.418 1.00 93.31 77 ALA A N 1
ATOM 631 C CA . ALA A 1 77 ? 7.471 5.396 -1.670 1.00 93.31 77 ALA A CA 1
ATOM 632 C C . ALA A 1 77 ? 6.156 6.167 -1.453 1.00 93.31 77 ALA A C 1
ATOM 634 O O . ALA A 1 77 ? 5.895 6.626 -0.338 1.00 93.31 77 ALA A O 1
ATOM 635 N N . GLN A 1 78 ? 5.309 6.261 -2.480 1.00 91.44 78 GLN A N 1
ATOM 636 C CA . GLN A 1 78 ? 3.989 6.885 -2.409 1.00 91.44 78 GLN A CA 1
ATOM 637 C C . GLN A 1 78 ? 3.104 6.194 -1.371 1.00 91.44 78 GLN A C 1
ATOM 639 O O . GLN A 1 78 ? 2.605 6.861 -0.464 1.00 91.44 78 GLN A O 1
ATOM 644 N N . PHE A 1 79 ? 2.985 4.866 -1.437 1.00 90.44 79 PHE A N 1
ATOM 645 C CA . PHE A 1 79 ? 2.202 4.105 -0.468 1.00 90.44 79 PHE A CA 1
ATOM 646 C C . PHE A 1 79 ? 2.726 4.280 0.958 1.00 90.44 79 PHE A C 1
ATOM 648 O O . PHE A 1 79 ? 1.942 4.506 1.873 1.00 90.44 79 PHE A O 1
ATOM 655 N N . ASN A 1 80 ? 4.045 4.240 1.178 1.00 91.12 80 ASN A N 1
ATOM 656 C CA . ASN A 1 80 ? 4.604 4.469 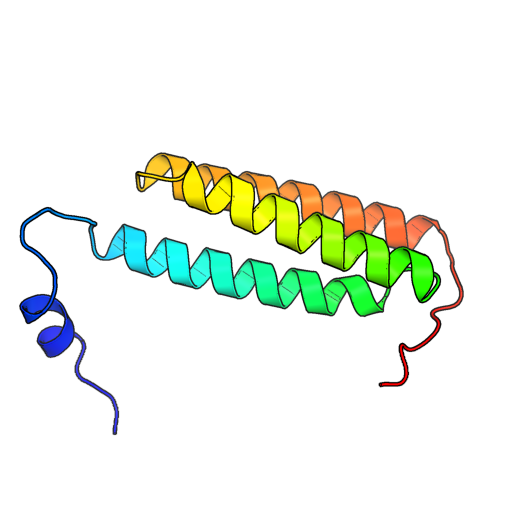2.515 1.00 91.12 80 ASN A CA 1
ATOM 657 C C . ASN A 1 80 ? 4.231 5.851 3.077 1.00 91.12 80 ASN A C 1
ATOM 659 O O . ASN A 1 80 ? 3.926 5.959 4.266 1.00 91.12 80 ASN A O 1
ATOM 663 N N . ARG A 1 81 ? 4.225 6.901 2.242 1.00 92.06 81 ARG A N 1
ATOM 664 C CA . ARG A 1 81 ? 3.789 8.247 2.651 1.00 92.06 81 ARG A CA 1
ATOM 665 C C . ARG A 1 81 ? 2.302 8.273 3.002 1.00 92.06 81 ARG A C 1
ATOM 667 O O . ARG A 1 81 ? 1.954 8.742 4.083 1.00 9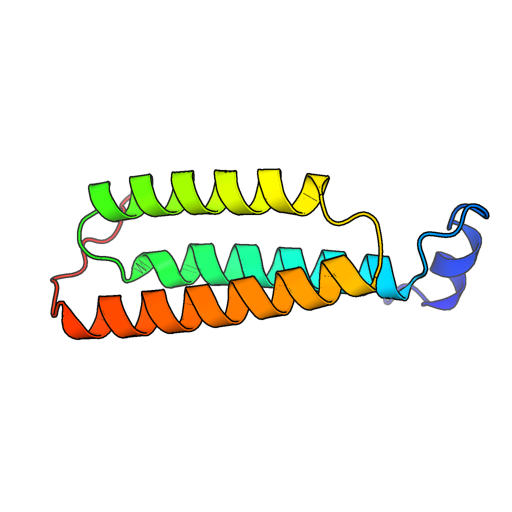2.06 81 ARG A O 1
ATOM 674 N N . GLN A 1 82 ? 1.455 7.714 2.139 1.00 87.62 82 GLN A N 1
ATOM 675 C CA . GLN A 1 82 ? 0.008 7.637 2.364 1.00 87.62 82 GLN A CA 1
ATOM 676 C C . GLN A 1 82 ? -0.329 6.854 3.639 1.00 87.62 82 GLN A C 1
ATOM 678 O O . GLN A 1 82 ? -1.119 7.315 4.456 1.00 87.62 82 GLN A O 1
ATOM 683 N N . PHE A 1 83 ? 0.323 5.712 3.878 1.00 85.38 83 PHE A N 1
ATOM 684 C CA . PHE A 1 83 ? 0.091 4.928 5.095 1.00 85.38 83 PHE A CA 1
ATOM 685 C C . PHE A 1 83 ? 0.581 5.625 6.356 1.00 85.38 83 PHE A C 1
ATOM 687 O O . PHE A 1 83 ? -0.090 5.561 7.385 1.00 85.38 83 PHE A O 1
ATOM 694 N N . LYS A 1 84 ? 1.698 6.356 6.284 1.00 87.06 84 LYS A N 1
ATOM 695 C CA . LYS A 1 84 ? 2.148 7.193 7.401 1.00 87.06 84 LYS A CA 1
ATOM 696 C C . LYS A 1 84 ? 1.105 8.262 7.750 1.00 87.06 84 LYS A C 1
ATOM 698 O O . LYS A 1 84 ? 0.835 8.472 8.931 1.00 87.06 84 LYS A O 1
ATOM 703 N N . GLN A 1 85 ? 0.505 8.898 6.743 1.00 84.25 85 GLN A N 1
ATOM 704 C CA . GLN A 1 85 ? -0.552 9.895 6.936 1.00 84.25 85 GLN A CA 1
ATOM 705 C C . GLN A 1 85 ? -1.821 9.275 7.526 1.00 84.25 85 GLN A C 1
ATOM 707 O O . GLN A 1 85 ? -2.294 9.755 8.552 1.00 84.25 85 GLN A O 1
ATOM 712 N N . LEU A 1 86 ? -2.309 8.169 6.954 1.00 79.62 86 LEU A N 1
ATOM 713 C CA . LEU A 1 86 ? -3.488 7.453 7.456 1.00 79.62 86 LEU A CA 1
ATOM 714 C C . LEU A 1 86 ? -3.320 7.036 8.919 1.00 79.62 86 LEU A C 1
ATOM 716 O O . LEU A 1 86 ? -4.206 7.256 9.742 1.00 79.62 86 LEU A O 1
ATOM 720 N N . ARG A 1 87 ? -2.152 6.490 9.273 1.00 77.38 87 ARG A N 1
ATOM 721 C CA . ARG A 1 87 ? -1.843 6.118 10.655 1.00 77.38 87 ARG A CA 1
ATOM 722 C C . ARG A 1 87 ? -1.848 7.332 11.583 1.00 77.38 87 ARG A C 1
ATOM 724 O O . ARG A 1 87 ? -2.428 7.260 12.662 1.00 77.38 87 ARG A O 1
ATOM 731 N N . SER A 1 88 ? -1.245 8.444 11.169 1.00 78.81 88 SER A N 1
ATOM 732 C CA . SER A 1 88 ? -1.255 9.680 11.958 1.00 78.81 88 SER A CA 1
ATOM 733 C C . SER A 1 88 ? -2.677 10.196 12.181 1.00 78.81 88 SER A C 1
ATOM 735 O O . SER A 1 88 ? -3.032 10.536 13.303 1.00 78.81 88 SER A O 1
ATOM 737 N N . GLN A 1 89 ? -3.506 10.212 11.136 1.00 74.00 89 GLN A N 1
ATOM 738 C CA . GLN A 1 89 ? -4.899 10.658 11.216 1.00 74.00 89 GLN A CA 1
ATOM 739 C C . GLN A 1 89 ? -5.735 9.744 12.116 1.00 74.00 89 GLN A C 1
ATOM 741 O O . GLN A 1 89 ? -6.502 10.231 12.939 1.00 74.00 89 GLN A O 1
ATOM 746 N N . SER A 1 90 ? -5.527 8.425 12.044 1.00 67.31 90 SER A N 1
ATOM 747 C CA . SER A 1 90 ? -6.224 7.476 12.920 1.00 67.31 90 SER A CA 1
ATOM 748 C C . SER A 1 90 ? -5.899 7.654 14.405 1.00 67.31 90 SER A C 1
ATOM 750 O O . SER A 1 90 ? -6.765 7.436 15.246 1.00 67.31 90 SER A O 1
ATOM 752 N N . MET A 1 91 ? -4.677 8.085 14.739 1.00 67.44 91 MET A N 1
ATOM 753 C CA . MET A 1 91 ? -4.272 8.333 16.126 1.00 67.44 91 MET A CA 1
ATOM 754 C C . MET A 1 91 ? -4.936 9.584 16.710 1.00 67.44 91 MET A C 1
ATOM 756 O O . MET A 1 91 ? -5.186 9.631 17.910 1.00 67.44 91 MET A O 1
ATOM 760 N N . LEU A 1 92 ? -5.248 10.575 15.871 1.00 66.31 92 LEU A N 1
ATOM 761 C CA . LEU A 1 92 ? -5.891 11.823 16.291 1.00 66.31 92 LEU A CA 1
ATOM 762 C C . LEU A 1 92 ? -7.387 11.655 16.589 1.00 66.31 92 LEU A C 1
ATOM 764 O O . LEU A 1 92 ? -7.951 12.451 17.328 1.00 66.31 92 LEU A O 1
ATOM 768 N N . ILE A 1 93 ? -8.024 10.619 16.037 1.00 63.50 93 ILE A N 1
ATOM 769 C CA . ILE A 1 93 ? -9.475 10.398 16.148 1.00 63.50 93 ILE A CA 1
ATOM 770 C C . ILE A 1 93 ? -9.879 9.765 17.498 1.00 63.50 93 ILE A C 1
ATOM 772 O O . ILE A 1 93 ? -11.062 9.701 17.810 1.00 63.50 93 ILE A O 1
ATOM 776 N N . GLY A 1 94 ? -8.930 9.340 18.346 1.00 58.06 94 GLY A N 1
ATOM 777 C CA . GLY A 1 94 ? -9.218 8.917 19.731 1.00 58.06 94 GLY A CA 1
ATOM 778 C C . GLY A 1 94 ? -10.230 7.764 19.874 1.00 58.06 94 GLY A C 1
ATOM 779 O O . GLY A 1 94 ? -10.849 7.609 20.923 1.00 58.06 94 GLY A O 1
ATOM 780 N N . GLY A 1 95 ? -10.445 6.981 18.814 1.00 55.62 95 GLY A N 1
ATOM 781 C CA . GLY A 1 95 ? -11.636 6.146 18.670 1.00 55.62 95 GLY A CA 1
ATOM 782 C C . GLY A 1 95 ? -11.505 4.753 19.276 1.00 55.62 95 GLY A C 1
ATOM 783 O O . GLY A 1 95 ? -10.562 4.021 18.983 1.00 55.62 95 GLY A O 1
ATOM 784 N N . GLN A 1 96 ? -12.504 4.379 20.073 1.00 55.66 96 GLN A N 1
ATOM 785 C CA . GLN A 1 96 ? -12.761 3.027 20.566 1.00 55.66 96 GLN A CA 1
ATOM 786 C C . GLN A 1 96 ? -12.628 2.002 19.427 1.00 55.66 96 GLN A C 1
ATOM 788 O O . GLN A 1 96 ? -13.374 2.038 18.451 1.00 55.66 96 GLN A O 1
ATOM 793 N N . PHE A 1 97 ? -11.642 1.109 19.532 1.00 58.84 97 PHE A N 1
ATOM 794 C CA . PHE A 1 97 ? -11.363 0.117 18.496 1.00 58.84 97 PHE A CA 1
ATOM 795 C C . PHE A 1 97 ? -12.306 -1.073 18.646 1.00 58.84 97 PHE A C 1
ATOM 797 O O . PHE A 1 97 ? -1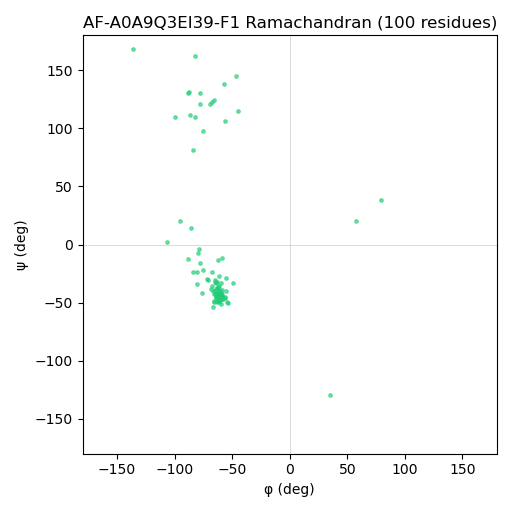2.157 -1.887 19.564 1.00 58.84 97 PHE A O 1
ATOM 804 N N . GLU A 1 98 ? -13.245 -1.227 17.720 1.00 58.72 98 GLU A N 1
ATOM 805 C CA . GLU A 1 98 ? -14.009 -2.463 17.640 1.00 58.72 98 GLU A CA 1
ATOM 806 C C . GLU A 1 98 ? -13.160 -3.548 16.970 1.00 58.72 98 GLU A C 1
ATOM 808 O O . GLU A 1 98 ? -12.707 -3.422 15.830 1.00 58.72 98 GLU A O 1
ATOM 813 N N . LYS A 1 99 ? -12.923 -4.660 17.674 1.00 58.06 99 LYS A N 1
ATOM 814 C CA . LYS A 1 99 ? -12.278 -5.826 17.061 1.00 58.06 99 LYS A CA 1
ATOM 815 C C . LYS A 1 99 ? -13.245 -6.447 16.048 1.00 58.06 99 LYS A C 1
ATOM 817 O O . LYS A 1 99 ? -14.300 -6.931 16.452 1.00 58.06 99 LYS A O 1
ATOM 822 N N . LEU A 1 100 ? -12.841 -6.532 14.775 1.00 53.06 100 LEU A N 1
ATOM 823 C CA . LEU A 1 100 ? -13.490 -7.419 13.797 1.00 53.06 100 LEU A CA 1
ATOM 824 C C . LEU A 1 100 ? -13.452 -8.847 14.354 1.00 53.06 100 LEU A C 1
ATOM 826 O O . LEU A 1 100 ? -12.388 -9.474 14.373 1.00 53.06 100 LEU A O 1
ATOM 830 N N . ARG A 1 101 ? -14.598 -9.347 14.819 1.00 56.50 101 ARG A N 1
ATOM 831 C CA . ARG A 1 101 ? -14.802 -10.780 15.036 1.00 56.50 101 ARG A CA 1
ATOM 832 C C . ARG A 1 101 ? -15.073 -11.407 13.666 1.00 56.50 101 ARG A C 1
ATOM 834 O O . ARG A 1 101 ? -15.794 -10.816 12.861 1.00 56.50 101 ARG A O 1
ATOM 841 N N . GLY A 1 102 ? -14.350 -12.490 13.383 1.00 53.47 102 GLY A N 1
ATOM 842 C CA . GLY A 1 102 ? -14.465 -13.258 12.142 1.00 53.47 102 GLY A CA 1
ATOM 843 C C . GLY A 1 102 ? -15.773 -14.018 12.077 1.00 53.47 102 GLY A C 1
ATOM 844 O O . GLY A 1 102 ? -16.279 -14.370 13.166 1.00 53.47 102 GLY A O 1
#

Foldseek 3Di:
DDPDPVVVVVPDDPVDPDPLNVVLVVVLVVLLVVLLVLLQLAADPVVSVVVNVVSVVVSVVQVVVQPHNVSSVVVSVVSVVVSVVVSVVSVVVVHDGDGPDD

Sequence (102 aa):
MLISFRQLQSRLPSDGLDLKYFLLQAKLMSLYRKTLRETRCLGTNEVRRETIAWVRHEFKKSAIKATNEAAMRELIAQFNRQFKQLRSQSMLIGGQFEKLRG

Mean predicted aligned error: 10.18 Å

pLDDT: mean 76.11, std 15.47, range [35.53, 93.31]